Protein AF-A0A6L8V1W8-F1 (afdb_monomer)

Foldseek 3Di:
DDPVLVVQLVVCVVVVVPVSNVVSVVVVVVVVVVVVVPPPPPDPPDDDDDDDDD

Organism: NCBI:txid2606219

Secondary structure (DSSP, 8-state):
--HHHHHHHHHHHHTT-HHHHHHHHHHHHHHHHHHHHS----------------

Radius of gyration: 19.6 Å; Cα contacts (8 Å, |Δi|>4): 13; chains: 1; bounding box: 46×28×41 Å

Nearest PDB structures (foldseek):
  7zss-assembly1_P  TM=5.837E-01  e=3.509E+00  Drosophila melanogaster

Sequence (54 aa):
MPQWLCNQLMRAFQNKNRRQIRLLNDSWYFYRTRRSQEEWPDTQSTDGPGKRKF

Mean predicted aligned error: 11.95 Å

Structure (mmCIF, N/CA/C/O backbone):
data_AF-A0A6L8V1W8-F1
#
_entry.id   AF-A0A6L8V1W8-F1
#
loop_
_atom_site.group_PDB
_atom_site.id
_atom_site.type_symbol
_atom_site.label_atom_id
_atom_site.label_alt_id
_atom_site.label_comp_id
_atom_site.label_asym_id
_atom_site.label_entity_id
_atom_site.label_seq_id
_atom_site.pdbx_PDB_ins_code
_atom_site.Cartn_x
_atom_site.Cartn_y
_atom_site.Cartn_z
_atom_site.occupancy
_atom_site.B_iso_or_equiv
_atom_site.auth_seq_id
_atom_site.auth_comp_id
_atom_site.auth_asym_id
_atom_site.auth_atom_id
_atom_site.pdbx_PDB_model_num
ATOM 1 N N . MET A 1 1 ? 11.386 -4.017 -1.056 1.00 77.44 1 MET A N 1
ATOM 2 C CA . MET A 1 1 ? 10.655 -2.742 -1.204 1.00 77.44 1 MET A CA 1
ATOM 3 C C . MET A 1 1 ? 11.600 -1.601 -0.866 1.00 77.44 1 MET A C 1
ATOM 5 O O . MET A 1 1 ? 12.349 -1.747 0.091 1.00 77.44 1 MET A O 1
ATOM 9 N N . PRO A 1 2 ? 11.592 -0.495 -1.619 1.00 86.38 2 PRO A N 1
ATOM 10 C CA . PRO A 1 2 ? 12.285 0.729 -1.254 1.00 86.38 2 PRO A CA 1
ATOM 11 C C . PRO A 1 2 ? 11.878 1.225 0.133 1.00 86.38 2 PRO A C 1
ATOM 13 O O . PRO A 1 2 ? 10.719 1.079 0.529 1.00 86.38 2 PRO A O 1
ATOM 16 N N . GLN A 1 3 ? 12.797 1.898 0.825 1.00 87.19 3 GLN A N 1
ATOM 17 C CA . GLN A 1 3 ? 12.554 2.428 2.169 1.00 87.19 3 GLN A CA 1
ATOM 18 C C . GLN A 1 3 ? 11.329 3.355 2.231 1.00 87.19 3 GLN A C 1
ATOM 20 O O . GLN A 1 3 ? 10.545 3.300 3.178 1.00 87.19 3 GLN A O 1
ATOM 25 N N . TRP A 1 4 ? 11.116 4.170 1.193 1.00 90.19 4 TRP A N 1
ATOM 26 C CA . TRP A 1 4 ? 9.961 5.066 1.105 1.00 90.19 4 TRP A CA 1
ATOM 27 C C . TRP A 1 4 ? 8.627 4.306 1.119 1.00 90.19 4 TRP A C 1
ATOM 29 O O . TRP A 1 4 ? 7.659 4.775 1.715 1.00 90.19 4 TRP A O 1
ATOM 39 N N . LEU A 1 5 ? 8.578 3.114 0.523 1.00 90.50 5 LEU A N 1
ATOM 40 C CA . LEU A 1 5 ? 7.369 2.302 0.441 1.00 90.50 5 LEU A CA 1
ATOM 41 C C . LEU A 1 5 ? 7.080 1.596 1.769 1.00 90.50 5 LEU A C 1
ATOM 43 O O . LEU A 1 5 ? 5.931 1.558 2.209 1.00 90.50 5 LEU A O 1
ATOM 47 N N . CYS A 1 6 ? 8.127 1.140 2.460 1.00 92.31 6 CYS A N 1
ATOM 48 C CA . CYS A 1 6 ? 8.018 0.625 3.825 1.00 92.31 6 CYS A CA 1
ATOM 49 C C . CYS A 1 6 ? 7.459 1.689 4.785 1.00 92.31 6 CYS A C 1
ATOM 51 O O . CYS A 1 6 ? 6.526 1.411 5.540 1.00 92.31 6 CYS A O 1
ATOM 53 N N . ASN A 1 7 ? 7.956 2.929 4.705 1.00 94.12 7 ASN A N 1
ATOM 54 C C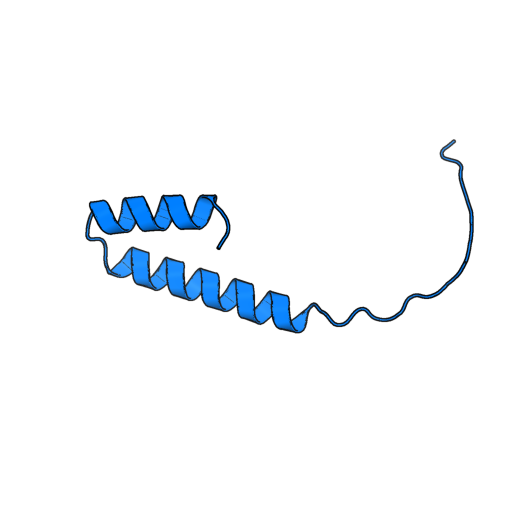A . ASN A 1 7 ? 7.468 4.034 5.535 1.00 94.12 7 ASN A CA 1
ATOM 55 C C . ASN A 1 7 ? 5.985 4.357 5.255 1.00 94.12 7 ASN A C 1
ATOM 57 O O . ASN A 1 7 ? 5.222 4.618 6.186 1.00 94.12 7 ASN A O 1
ATOM 61 N N . GLN A 1 8 ? 5.551 4.302 3.990 1.00 94.06 8 GLN A N 1
ATOM 62 C CA . GLN A 1 8 ? 4.146 4.510 3.610 1.00 94.06 8 GLN A CA 1
ATOM 63 C C . GLN A 1 8 ? 3.231 3.391 4.130 1.00 94.06 8 GLN A C 1
ATOM 65 O O . GLN A 1 8 ? 2.162 3.675 4.674 1.00 94.06 8 GLN A O 1
ATOM 70 N N . LEU A 1 9 ? 3.662 2.129 4.032 1.00 94.44 9 LEU A N 1
ATOM 71 C CA . LEU A 1 9 ? 2.923 0.987 4.578 1.00 94.44 9 LEU A CA 1
ATOM 72 C C . LEU A 1 9 ? 2.800 1.053 6.099 1.00 94.44 9 LEU A C 1
ATOM 74 O O . LEU A 1 9 ? 1.719 0.806 6.628 1.00 94.44 9 LEU A O 1
ATOM 78 N N . MET A 1 10 ? 3.869 1.441 6.795 1.00 95.56 10 MET A N 1
ATOM 79 C CA . MET A 1 10 ? 3.862 1.589 8.250 1.00 95.56 10 MET A CA 1
ATOM 80 C C . MET A 1 10 ? 2.838 2.638 8.705 1.00 95.56 10 MET A C 1
ATOM 82 O O . MET A 1 10 ? 2.043 2.378 9.609 1.00 95.56 10 MET A O 1
ATOM 86 N N . ARG A 1 11 ? 2.776 3.792 8.026 1.00 95.31 11 ARG A N 1
ATOM 87 C CA . ARG A 1 11 ? 1.765 4.829 8.301 1.00 95.31 11 ARG A CA 1
ATOM 88 C C . ARG A 1 11 ? 0.352 4.352 7.967 1.00 95.31 11 ARG A C 1
ATOM 90 O O . ARG A 1 11 ? -0.573 4.599 8.738 1.00 95.31 11 ARG A O 1
ATOM 97 N N . ALA A 1 12 ? 0.161 3.655 6.847 1.00 94.75 12 ALA A N 1
ATOM 98 C CA . ALA A 1 12 ? -1.145 3.109 6.474 1.00 94.75 12 ALA A CA 1
ATOM 99 C C . ALA A 1 12 ? -1.631 2.040 7.473 1.00 94.75 12 ALA A C 1
ATOM 101 O O . ALA A 1 12 ? -2.819 1.993 7.795 1.00 94.75 12 ALA A O 1
ATOM 102 N N . PHE A 1 13 ? -0.713 1.225 8.002 1.00 94.75 13 PHE A N 1
ATOM 103 C CA . PHE A 1 13 ? -0.981 0.222 9.031 1.00 94.75 13 PHE A CA 1
ATOM 104 C C . PHE A 1 13 ? -1.392 0.850 10.363 1.00 94.75 13 PHE A C 1
ATOM 106 O O . PHE A 1 13 ? -2.424 0.469 10.915 1.00 94.75 13 PHE A O 1
ATOM 113 N N . GLN A 1 14 ? -0.655 1.860 10.835 1.00 96.50 14 GLN A N 1
ATOM 114 C CA . GLN A 1 14 ? -1.002 2.609 12.051 1.00 96.50 14 GLN A CA 1
ATOM 115 C C . GLN A 1 14 ? -2.393 3.252 11.947 1.00 96.50 14 GLN A C 1
ATOM 117 O O . GLN A 1 14 ? -3.185 3.172 12.881 1.00 96.50 14 GLN A O 1
ATOM 122 N N . ASN A 1 15 ? -2.732 3.799 10.776 1.00 95.19 15 ASN A N 1
ATOM 123 C CA . ASN A 1 15 ? -4.049 4.381 10.498 1.00 95.19 15 ASN A CA 1
ATOM 124 C C . ASN A 1 15 ? -5.137 3.339 10.166 1.00 95.19 15 ASN A C 1
ATOM 126 O O . ASN A 1 15 ? -6.252 3.710 9.802 1.00 95.19 15 ASN A O 1
ATOM 130 N N . LYS A 1 16 ? -4.828 2.034 10.231 1.00 94.69 16 LYS A N 1
ATOM 131 C CA . LYS A 1 16 ? -5.712 0.916 9.845 1.00 94.69 16 LYS A CA 1
ATOM 132 C C . LYS A 1 16 ? -6.355 1.074 8.457 1.00 94.69 16 LYS A C 1
ATOM 134 O O . LYS A 1 16 ? -7.425 0.520 8.183 1.00 94.69 16 LYS A O 1
ATOM 139 N N . ASN A 1 17 ? -5.690 1.776 7.539 1.00 94.50 17 ASN A N 1
ATOM 140 C CA . ASN A 1 17 ? -6.203 2.035 6.198 1.00 94.50 17 ASN A CA 1
ATOM 141 C C . ASN A 1 17 ? -5.938 0.836 5.275 1.00 94.50 17 ASN A C 1
ATOM 143 O O . ASN A 1 17 ? -4.990 0.802 4.486 1.00 94.50 17 ASN A O 1
ATOM 147 N N . ARG A 1 18 ? -6.814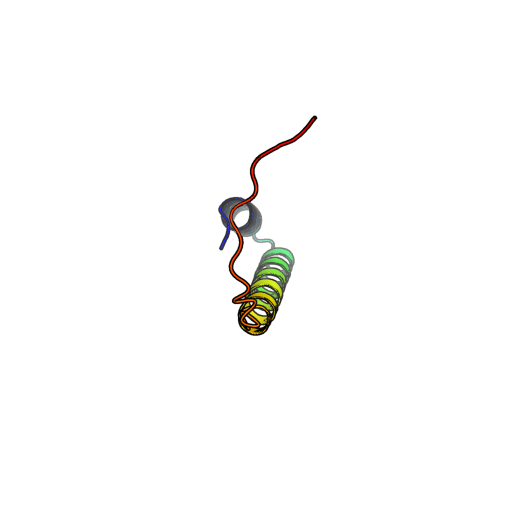 -0.169 5.361 1.00 94.31 18 ARG A N 1
ATOM 148 C CA . ARG A 1 18 ? -6.713 -1.417 4.582 1.00 94.31 18 ARG A CA 1
ATOM 149 C C . ARG A 1 18 ? -6.729 -1.183 3.067 1.00 94.31 18 ARG A C 1
ATOM 151 O O . ARG A 1 18 ? -6.116 -1.959 2.339 1.00 94.31 18 ARG A O 1
ATOM 158 N N . ARG A 1 19 ? -7.412 -0.133 2.588 1.00 95.06 19 ARG A N 1
ATOM 159 C CA . ARG A 1 19 ? -7.451 0.218 1.155 1.00 95.06 19 ARG A CA 1
ATOM 160 C C . ARG A 1 19 ? -6.084 0.698 0.674 1.00 95.06 19 ARG A C 1
ATOM 162 O O . 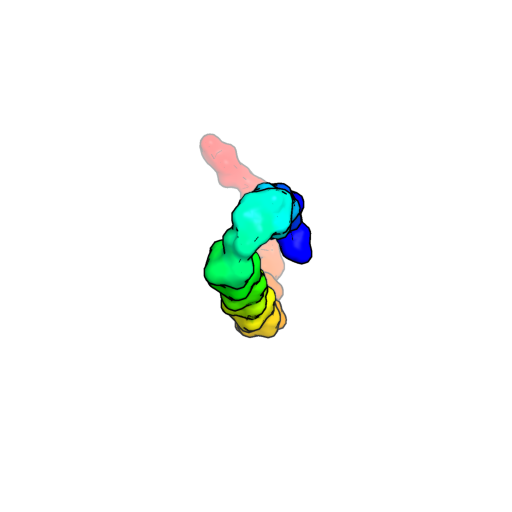ARG A 1 19 ? -5.597 0.217 -0.342 1.00 95.06 19 ARG A O 1
ATOM 169 N N . GLN A 1 20 ? -5.447 1.578 1.442 1.00 94.50 20 GLN A N 1
ATOM 170 C CA . GLN A 1 20 ? -4.119 2.099 1.123 1.00 94.50 20 GLN A CA 1
ATOM 171 C C . GLN A 1 20 ? -3.049 1.002 1.161 1.00 94.50 20 GLN A C 1
ATOM 173 O O . GLN A 1 20 ? -2.199 0.959 0.280 1.00 94.50 20 GLN A O 1
ATOM 178 N N . ILE A 1 21 ? -3.12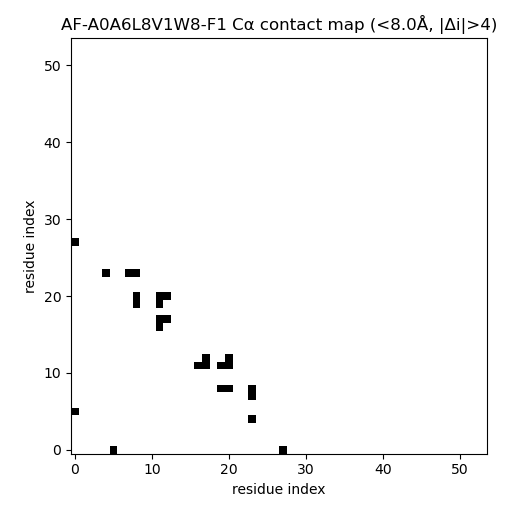5 0.068 2.116 1.00 94.75 21 ILE A N 1
ATOM 179 C CA . ILE A 1 21 ? -2.202 -1.080 2.174 1.00 94.75 21 ILE A CA 1
ATOM 180 C C . ILE A 1 21 ? -2.309 -1.946 0.910 1.00 94.75 21 ILE A C 1
ATOM 182 O O . ILE A 1 21 ? -1.283 -2.316 0.344 1.00 94.75 21 ILE A O 1
ATOM 186 N N . ARG A 1 22 ? -3.533 -2.247 0.447 1.00 95.31 22 ARG A N 1
ATOM 187 C CA . ARG A 1 22 ? -3.753 -3.016 -0.792 1.00 95.31 22 ARG A CA 1
ATOM 188 C C . ARG A 1 22 ? -3.155 -2.300 -2.000 1.00 95.31 22 ARG A C 1
ATOM 190 O O . ARG A 1 22 ? -2.318 -2.878 -2.675 1.00 95.31 22 ARG A O 1
ATOM 197 N N . LEU A 1 23 ? -3.474 -1.018 -2.177 1.00 94.31 23 LEU A N 1
ATOM 198 C CA . LEU A 1 23 ? -2.962 -0.227 -3.298 1.00 94.31 23 LEU A CA 1
ATOM 199 C C . LEU A 1 23 ? -1.427 -0.132 -3.303 1.00 94.31 23 LEU A C 1
ATOM 201 O O . LEU A 1 23 ? -0.807 -0.234 -4.360 1.00 94.31 23 LEU A O 1
ATOM 205 N N . LEU A 1 24 ? -0.797 0.039 -2.136 1.00 93.94 24 LEU A N 1
ATOM 206 C CA . LEU A 1 24 ? 0.666 0.083 -2.010 1.00 93.94 24 LEU A CA 1
ATOM 207 C C . LEU A 1 24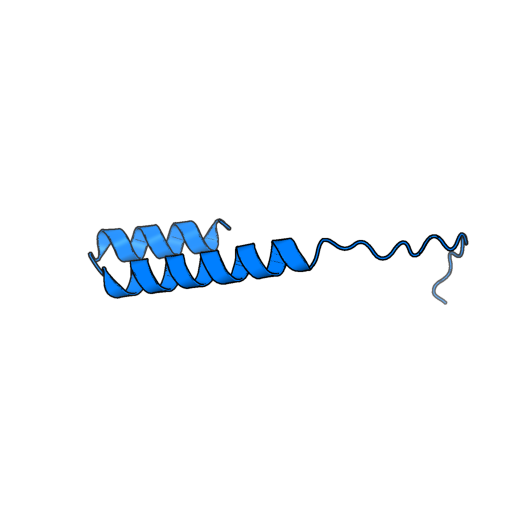 ? 1.316 -1.274 -2.328 1.00 93.94 24 LEU A C 1
ATOM 209 O O . LEU A 1 24 ? 2.369 -1.309 -2.968 1.00 93.94 24 LEU A O 1
ATOM 213 N N . ASN A 1 25 ? 0.688 -2.382 -1.925 1.00 92.19 25 ASN A N 1
ATOM 214 C CA . ASN A 1 25 ? 1.136 -3.728 -2.289 1.00 92.19 25 ASN A CA 1
ATOM 215 C C . ASN A 1 25 ? 0.985 -3.994 -3.788 1.00 92.19 25 ASN A C 1
ATOM 217 O O . ASN A 1 25 ? 1.920 -4.502 -4.404 1.00 92.19 25 ASN A O 1
ATOM 221 N N . ASP A 1 26 ? -0.140 -3.597 -4.378 1.00 92.38 26 ASP A N 1
ATOM 222 C CA . ASP A 1 26 ? -0.375 -3.732 -5.815 1.00 92.38 26 ASP A CA 1
ATOM 223 C C . ASP A 1 26 ? 0.664 -2.911 -6.593 1.00 92.38 26 ASP A C 1
ATOM 225 O O . ASP A 1 26 ? 1.330 -3.422 -7.491 1.00 92.38 26 ASP A O 1
ATOM 229 N N . 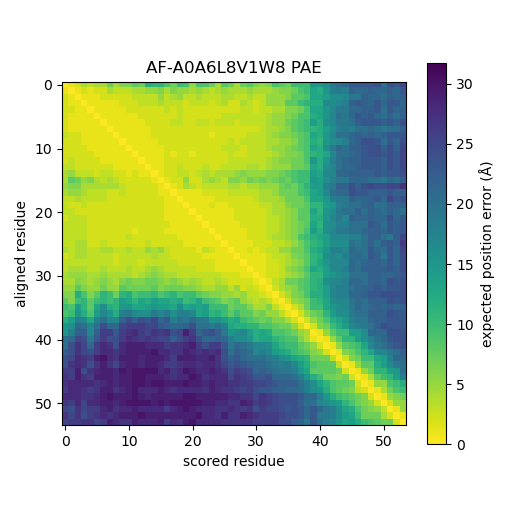SER A 1 27 ? 0.914 -1.668 -6.168 1.00 88.31 27 SER A N 1
ATOM 230 C CA . SER A 1 27 ? 1.942 -0.788 -6.745 1.00 88.31 27 SER A CA 1
ATOM 231 C C . SER A 1 27 ? 3.340 -1.414 -6.705 1.00 88.31 27 SER A C 1
ATOM 233 O O . SER A 1 27 ? 4.080 -1.358 -7.690 1.00 88.31 27 SER A O 1
ATOM 235 N N . TRP A 1 28 ? 3.710 -2.046 -5.586 1.00 89.69 28 TRP A N 1
ATOM 236 C CA . TRP A 1 28 ? 4.971 -2.784 -5.477 1.00 89.69 28 TRP A CA 1
ATOM 237 C C . TRP A 1 28 ? 5.034 -3.984 -6.411 1.00 89.69 28 TRP A C 1
ATOM 239 O O . TRP A 1 28 ? 6.072 -4.234 -7.026 1.00 89.69 28 TRP A O 1
ATOM 249 N N . TYR A 1 29 ? 3.934 -4.727 -6.504 1.00 90.06 29 TYR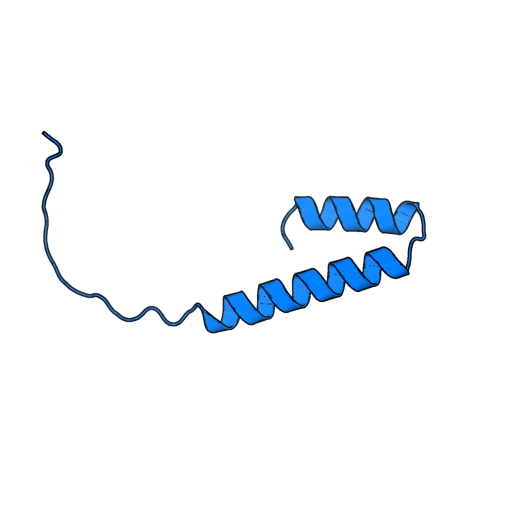 A N 1
ATOM 250 C CA . TYR A 1 29 ? 3.840 -5.891 -7.367 1.00 90.06 29 TYR A CA 1
ATOM 251 C C . TYR A 1 29 ? 4.069 -5.496 -8.828 1.00 90.06 29 TYR A C 1
ATOM 253 O O . TYR A 1 29 ? 4.938 -6.075 -9.477 1.00 90.06 29 TYR A O 1
ATOM 261 N N . PHE A 1 30 ? 3.406 -4.441 -9.314 1.00 87.56 30 PHE A N 1
ATOM 262 C CA . PHE A 1 30 ? 3.632 -3.915 -10.665 1.00 87.56 30 PHE A CA 1
ATOM 263 C C . PHE A 1 30 ? 5.073 -3.454 -10.887 1.00 87.56 30 PHE A C 1
ATOM 265 O O . PHE A 1 30 ? 5.662 -3.750 -11.926 1.00 87.56 30 PHE A O 1
ATOM 272 N N . TYR A 1 31 ? 5.662 -2.761 -9.910 1.00 84.62 31 TYR A N 1
ATOM 273 C CA . TYR A 1 31 ? 7.055 -2.330 -9.989 1.00 84.62 31 TYR A CA 1
ATOM 274 C C . TYR A 1 31 ? 8.018 -3.519 -10.125 1.00 84.62 31 TYR A C 1
ATOM 276 O O . TYR A 1 31 ? 8.918 -3.490 -10.964 1.00 84.62 31 TYR A O 1
ATOM 284 N N . ARG A 1 32 ? 7.808 -4.585 -9.343 1.00 84.06 32 ARG A N 1
ATOM 285 C CA . ARG A 1 32 ? 8.633 -5.798 -9.403 1.00 84.06 32 ARG A CA 1
ATOM 286 C C . ARG A 1 32 ? 8.454 -6.533 -10.729 1.00 84.06 32 ARG A C 1
ATOM 288 O O . ARG A 1 32 ? 9.446 -6.894 -11.343 1.00 84.06 32 ARG A O 1
ATOM 295 N N . THR A 1 33 ? 7.216 -6.714 -11.183 1.00 82.62 33 THR A N 1
ATOM 296 C CA . THR A 1 33 ? 6.913 -7.417 -12.440 1.00 82.62 33 THR A CA 1
ATOM 297 C C . THR A 1 33 ? 7.518 -6.703 -13.649 1.00 82.62 33 THR A C 1
ATOM 299 O O . THR A 1 33 ? 8.041 -7.360 -14.542 1.00 82.62 33 THR A O 1
ATOM 302 N N . ARG A 1 34 ? 7.525 -5.362 -13.654 1.00 74.12 34 ARG A N 1
ATOM 303 C CA . ARG A 1 34 ? 8.183 -4.572 -14.708 1.00 74.12 34 ARG A CA 1
ATOM 304 C C . ARG A 1 34 ? 9.708 -4.669 -14.651 1.00 74.12 34 ARG A C 1
ATOM 306 O O . ARG A 1 34 ? 10.330 -4.855 -15.686 1.00 74.12 34 ARG A O 1
ATOM 313 N N . ARG A 1 35 ? 10.302 -4.615 -13.454 1.00 69.06 35 ARG A N 1
ATOM 314 C CA . ARG A 1 35 ? 11.753 -4.794 -13.254 1.00 69.06 35 ARG A CA 1
ATOM 315 C C . ARG A 1 35 ? 12.243 -6.165 -13.726 1.00 69.06 35 ARG A C 1
ATOM 317 O O . ARG A 1 35 ? 13.289 -6.240 -14.348 1.00 69.06 35 ARG A O 1
ATOM 324 N N . SER A 1 36 ? 11.463 -7.222 -13.502 1.00 61.81 36 SER A N 1
ATOM 325 C CA . SER A 1 36 ? 11.787 -8.575 -13.974 1.00 61.81 36 SER A CA 1
ATOM 326 C C . SER A 1 36 ? 11.711 -8.745 -15.498 1.00 61.81 36 SER A C 1
ATOM 328 O O . SER A 1 36 ? 12.274 -9.703 -16.012 1.00 61.81 36 SER A O 1
ATOM 330 N N . GLN A 1 37 ? 11.020 -7.856 -16.223 1.00 59.31 37 GLN A N 1
ATOM 331 C CA . GLN A 1 37 ? 10.996 -7.857 -17.694 1.00 59.31 37 GLN A CA 1
ATOM 332 C C . GLN A 1 37 ? 12.049 -6.936 -18.328 1.00 59.31 37 GLN A C 1
ATOM 334 O O . GLN A 1 37 ? 12.335 -7.079 -19.511 1.00 59.31 37 GLN A O 1
ATOM 339 N N . GLU A 1 38 ? 12.639 -6.020 -17.557 1.00 59.03 38 GLU A N 1
ATOM 340 C CA . GLU A 1 38 ? 13.690 -5.094 -18.009 1.00 59.03 38 GLU A CA 1
ATOM 341 C C . GLU A 1 38 ? 15.117 -5.661 -17.846 1.00 59.03 38 GLU A C 1
ATOM 343 O O . GLU A 1 38 ? 16.074 -5.034 -18.283 1.00 59.03 38 GLU A O 1
ATOM 348 N N . GLU A 1 39 ? 15.281 -6.858 -17.269 1.00 52.66 39 GLU A N 1
ATOM 349 C CA . GLU A 1 39 ? 16.565 -7.581 -17.194 1.00 52.66 39 GLU A CA 1
ATOM 350 C C . GLU A 1 39 ? 16.835 -8.445 -18.443 1.00 52.66 39 GLU A C 1
ATOM 352 O O . GLU A 1 39 ? 17.359 -9.553 -18.349 1.00 52.66 39 GLU A O 1
ATOM 357 N N . TRP A 1 40 ? 16.519 -7.933 -19.635 1.00 47.91 40 TRP A N 1
ATOM 358 C CA . TRP A 1 40 ? 17.271 -8.316 -20.830 1.00 47.91 40 TRP A CA 1
ATOM 359 C C . TRP A 1 40 ? 18.381 -7.282 -21.026 1.00 47.91 40 TRP A C 1
ATOM 361 O O . TRP A 1 40 ? 18.117 -6.198 -21.550 1.00 47.91 40 TRP A O 1
ATOM 371 N N . PRO A 1 41 ? 19.626 -7.571 -20.599 1.00 51.62 41 PRO A N 1
ATOM 372 C CA . PRO A 1 41 ? 20.767 -6.849 -21.111 1.00 51.62 41 PRO A CA 1
ATOM 373 C C . PRO A 1 41 ? 20.905 -7.282 -22.567 1.00 51.62 41 PRO A C 1
ATOM 375 O O . PRO A 1 41 ? 21.528 -8.304 -22.864 1.00 51.62 41 PRO A O 1
ATOM 378 N N . ASP A 1 42 ? 20.307 -6.527 -23.488 1.00 49.00 42 ASP A N 1
ATOM 379 C CA . ASP A 1 42 ? 20.799 -6.587 -24.853 1.00 49.00 42 ASP A CA 1
ATOM 380 C C . ASP A 1 42 ? 22.280 -6.237 -24.780 1.00 49.00 42 ASP A C 1
ATOM 382 O O . ASP A 1 42 ? 22.707 -5.176 -24.317 1.00 49.00 42 ASP A O 1
ATOM 386 N N . THR A 1 43 ? 23.061 -7.241 -25.137 1.00 56.28 43 THR A N 1
ATOM 387 C CA . THR A 1 43 ? 24.506 -7.235 -25.156 1.00 56.28 43 THR A CA 1
ATOM 388 C C . THR A 1 43 ? 24.940 -6.182 -26.167 1.00 56.28 43 THR A C 1
ATOM 390 O O . THR A 1 43 ? 25.125 -6.484 -27.339 1.00 56.28 43 THR A O 1
ATOM 393 N N . GLN A 1 44 ? 25.123 -4.932 -25.743 1.00 49.56 44 GLN A N 1
ATOM 394 C CA . GLN A 1 44 ? 26.004 -4.016 -26.462 1.00 49.56 44 GLN A CA 1
ATOM 395 C C . GLN A 1 44 ? 27.415 -4.160 -25.901 1.00 49.56 44 GLN A C 1
ATOM 397 O O . GLN A 1 44 ? 27.974 -3.277 -25.256 1.00 49.56 44 GLN A O 1
ATOM 402 N N . SER A 1 45 ? 27.997 -5.324 -26.193 1.00 51.97 45 SER A N 1
ATOM 403 C CA . SER A 1 45 ? 29.419 -5.419 -26.485 1.00 51.97 45 SER A CA 1
ATOM 404 C C . SER A 1 45 ? 29.684 -4.617 -27.758 1.00 51.97 45 SER A C 1
ATOM 406 O O . SER A 1 45 ? 29.522 -5.124 -28.862 1.00 51.97 45 SER A O 1
ATOM 408 N N . THR A 1 46 ? 30.096 -3.363 -27.609 1.00 53.12 46 THR A N 1
ATOM 409 C CA . THR A 1 46 ? 31.003 -2.737 -28.575 1.00 53.12 46 THR A CA 1
ATOM 410 C C . THR A 1 46 ? 32.097 -2.040 -27.788 1.00 53.12 46 THR A C 1
ATOM 412 O O . THR A 1 46 ? 31.851 -1.052 -27.095 1.00 53.12 46 THR A O 1
ATOM 415 N N . ASP A 1 47 ? 33.292 -2.612 -27.873 1.00 51.50 47 ASP A N 1
ATOM 416 C CA . ASP A 1 47 ? 34.557 -2.043 -27.432 1.00 51.50 47 ASP A CA 1
ATOM 417 C C . ASP A 1 47 ? 34.736 -0.574 -27.847 1.00 51.50 47 ASP A C 1
ATOM 419 O O . ASP A 1 47 ? 34.356 -0.173 -28.948 1.00 51.50 47 ASP A O 1
ATOM 423 N N . GLY A 1 48 ? 35.412 0.216 -27.006 1.00 47.12 48 GLY A N 1
ATOM 424 C CA . GLY A 1 48 ? 35.987 1.495 -27.433 1.00 47.12 48 GLY A CA 1
ATOM 425 C C . GLY A 1 48 ? 36.374 2.449 -26.294 1.00 47.12 48 GLY A C 1
ATOM 426 O O . GLY A 1 48 ? 35.488 3.002 -25.642 1.00 47.12 48 GLY A O 1
ATOM 427 N N . PRO A 1 49 ? 37.673 2.721 -26.052 1.00 65.62 49 PRO A N 1
ATOM 428 C CA . PRO A 1 49 ? 38.111 3.701 -25.065 1.00 65.62 49 PRO A CA 1
ATOM 429 C C . PRO A 1 49 ? 38.087 5.109 -25.679 1.00 65.62 49 PRO A C 1
ATOM 431 O O . PRO A 1 49 ? 38.674 5.346 -26.731 1.00 65.62 49 PRO A O 1
ATOM 434 N N . GLY A 1 50 ? 37.448 6.077 -25.018 1.00 51.50 50 GLY A N 1
ATOM 435 C CA . GLY A 1 50 ? 37.310 7.412 -25.605 1.00 51.50 50 GLY A CA 1
ATOM 436 C C . GLY A 1 50 ? 36.989 8.519 -24.617 1.00 51.50 50 GLY A C 1
ATOM 437 O O . GLY A 1 50 ? 35.922 9.120 -24.672 1.00 51.50 50 GLY A O 1
ATOM 438 N N . LYS A 1 51 ? 37.936 8.832 -23.727 1.00 55.88 51 LYS A N 1
ATOM 439 C CA . LYS A 1 51 ? 37.960 10.126 -23.034 1.00 55.88 51 LYS A CA 1
ATOM 440 C C . LYS A 1 51 ? 37.925 11.267 -24.063 1.00 55.88 51 LYS A C 1
ATOM 442 O O . LYS A 1 51 ? 38.738 11.261 -24.986 1.00 55.88 51 LYS A O 1
ATOM 447 N N . ARG A 1 52 ? 37.064 12.265 -23.831 1.00 49.38 52 ARG A N 1
ATOM 448 C CA . ARG A 1 52 ? 37.338 13.724 -23.832 1.00 49.38 52 ARG A CA 1
ATOM 449 C C . ARG A 1 52 ? 36.024 14.496 -24.006 1.00 49.38 52 ARG A C 1
ATOM 451 O O . ARG A 1 52 ? 35.372 14.401 -25.039 1.00 49.38 52 ARG A O 1
ATOM 458 N N . LYS A 1 53 ? 35.654 15.270 -22.985 1.00 52.22 53 LYS A N 1
ATOM 459 C CA . LYS A 1 53 ? 34.734 16.407 -23.116 1.00 52.22 53 LYS A CA 1
ATOM 460 C C . LYS A 1 53 ? 35.630 17.628 -23.357 1.00 52.22 53 LYS A C 1
ATOM 462 O O . LYS A 1 53 ? 36.622 17.771 -22.642 1.00 52.22 53 LYS A O 1
ATOM 467 N N . PHE A 1 54 ? 35.334 18.366 -24.423 1.00 55.00 54 PHE A N 1
ATOM 468 C CA . PHE A 1 54 ? 35.949 19.647 -24.769 1.00 55.00 54 PHE A CA 1
ATOM 469 C C . PHE A 1 54 ? 35.675 20.702 -23.697 1.00 55.00 54 PHE A C 1
ATOM 471 O O . PHE A 1 54 ? 34.621 20.577 -23.028 1.00 55.00 54 PHE A O 1
#

pLDDT: mean 77.5, std 18.49, range [47.12, 96.5]

Solvent-ac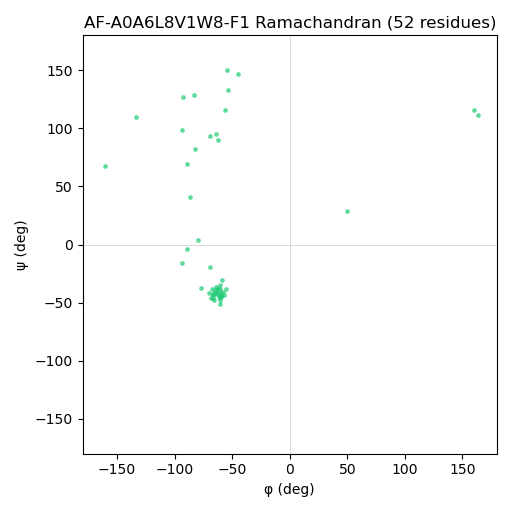cessible surface area (backbone atoms only — not comparable to full-atom values): 3516 Å² total; per-residue (Å²): 129,59,71,72,56,53,54,52,45,52,52,26,56,76,68,64,36,65,67,57,43,49,52,54,52,50,52,49,49,54,53,50,58,51,54,71,68,63,72,65,79,76,79,79,84,70,89,81,93,77,91,81,84,133

InterPro domains:
  IPR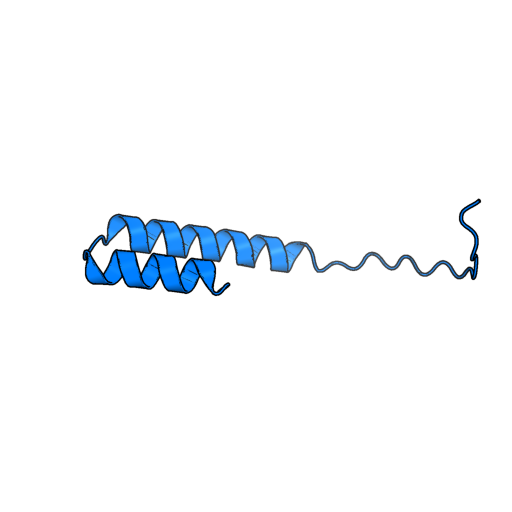047764 Cortex morphogenetic protein CmpA [NF033225] (1-35)
  IPR047764 Cortex morphogenetic protein CmpA [PF26301] (2-34)